Protein AF-A0A8J1Z2P7-F1 (afdb_monomer_lite)

Radius of gyration: 28.4 Å; chains: 1; bounding box: 72×76×60 Å

Foldseek 3Di:
DDWDWAPDDQFKIKTKDADPPDPDDDDPQADQPWKWKWKPDPVDTDIDTCVVCVVQ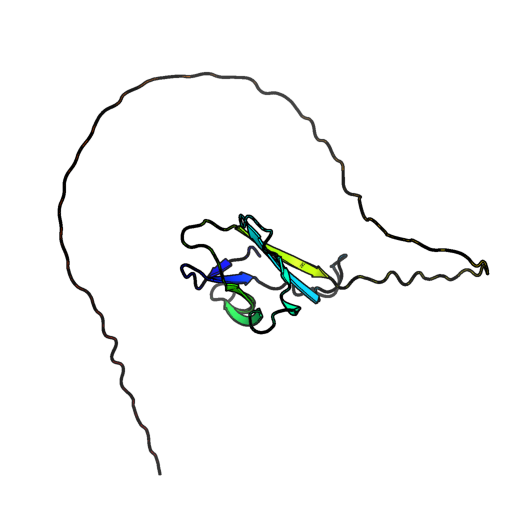WDWDFDQDPVVRDTGIMIMGMDGGHHGPDDIDMDMDTDHDPPPCPPPPPDDDDDDDDDDDPPDPPDDDDDDDDDDDDDDDDDDDDDDDDDDDDDDDDDDDDDDDDDDDDDDDDDDD

Secondary structure (DSSP, 8-state):
---EEES--SS-EEEEE------TT--TT--EEEEEEEEET-SS-EEEEGGG-TTTEEEEEEEETTTTEEEEEEEEEE--PPTT---EEEEEEEEPP--------S------------------------------------------------------------------

Sequence (172 aa):
GRPAVTNVTPTSCNVQWTPILEDRESSMFGKVVDYIVRAEPQVDKFEENCRLLPERFAMRSLWNGKTQRCEPVCDFRIDNLLPGMPYRFTVIPRHKELVATGAAGGGGAGPANENSLLVLSHLKGAAGDLDAGSSQQQSQQQSSVAKGAAVARRAFGGVKEAVFGNVGGTES

Structure (mmCIF, N/CA/C/O backbone):
data_AF-A0A8J1Z2P7-F1
#
_entry.id   AF-A0A8J1Z2P7-F1
#
loop_
_atom_site.group_PDB
_atom_site.id
_atom_site.type_symbol
_atom_site.label_atom_id
_atom_site.label_alt_id
_atom_site.label_comp_id
_atom_site.label_asym_id
_atom_site.label_entity_id
_atom_site.label_seq_id
_atom_site.pdbx_PDB_ins_code
_atom_site.Cartn_x
_atom_site.Cartn_y
_atom_site.Cartn_z
_atom_site.occupancy
_atom_site.B_iso_or_equiv
_atom_site.auth_seq_id
_atom_site.auth_comp_id
_atom_site.auth_asym_id
_atom_site.auth_atom_id
_atom_site.pdbx_PDB_model_num
ATOM 1 N N . GLY A 1 1 ? 7.633 3.394 -4.354 1.00 68.94 1 GLY A N 1
ATOM 2 C CA . GLY A 1 1 ? 7.107 4.687 -3.862 1.00 68.94 1 GLY A CA 1
ATOM 3 C C . GLY A 1 1 ? 6.765 4.576 -2.388 1.00 68.94 1 GLY A C 1
ATOM 4 O O . GLY A 1 1 ? 6.711 3.459 -1.888 1.00 68.94 1 GLY A O 1
ATOM 5 N N . ARG A 1 2 ? 6.555 5.696 -1.683 1.00 88.69 2 ARG A N 1
ATOM 6 C CA . ARG A 1 2 ? 5.990 5.643 -0.321 1.00 88.69 2 ARG A CA 1
ATOM 7 C C . ARG A 1 2 ? 4.529 5.171 -0.404 1.00 88.69 2 ARG A C 1
ATOM 9 O O . ARG A 1 2 ? 3.850 5.606 -1.335 1.00 88.69 2 ARG A O 1
ATOM 16 N N . PRO A 1 3 ? 4.058 4.307 0.510 1.00 95.69 3 PRO A N 1
ATOM 17 C CA . PRO A 1 3 ? 2.657 3.915 0.533 1.00 95.69 3 PRO A CA 1
ATOM 18 C C . PRO A 1 3 ? 1.771 5.130 0.832 1.00 95.69 3 PRO A C 1
ATOM 20 O O . PRO A 1 3 ? 2.142 6.005 1.618 1.00 95.69 3 PRO A O 1
ATOM 23 N N . ALA A 1 4 ? 0.610 5.179 0.194 1.00 96.25 4 ALA A N 1
ATOM 24 C CA . ALA A 1 4 ? -0.440 6.155 0.435 1.00 96.25 4 ALA A CA 1
ATOM 25 C C . ALA A 1 4 ? -1.590 5.487 1.193 1.00 96.25 4 ALA A C 1
ATOM 27 O O . ALA A 1 4 ? -1.883 4.316 0.970 1.00 96.25 4 ALA A O 1
ATOM 28 N N . VAL A 1 5 ? -2.250 6.231 2.077 1.00 97.00 5 VAL A N 1
ATOM 29 C CA . VAL A 1 5 ? -3.422 5.746 2.815 1.00 97.00 5 VAL A CA 1
ATOM 30 C C . VAL A 1 5 ? -4.664 6.424 2.252 1.00 97.00 5 VAL A C 1
ATOM 32 O O . VAL A 1 5 ? -4.696 7.644 2.102 1.00 97.00 5 VAL A O 1
ATOM 35 N N . THR A 1 6 ? -5.678 5.631 1.924 1.00 96.81 6 THR A N 1
ATOM 36 C CA . THR A 1 6 ? -6.942 6.072 1.320 1.00 96.81 6 THR A CA 1
ATOM 37 C C . THR A 1 6 ? -8.128 5.400 2.016 1.00 96.81 6 THR A C 1
ATOM 39 O O . THR A 1 6 ? -7.933 4.529 2.865 1.00 96.81 6 THR A O 1
ATOM 42 N N . ASN A 1 7 ? -9.359 5.819 1.691 1.00 96.00 7 ASN A N 1
ATOM 43 C CA . ASN A 1 7 ? -10.607 5.230 2.206 1.00 96.00 7 ASN A CA 1
ATOM 44 C C . ASN A 1 7 ? -10.613 5.030 3.734 1.00 96.00 7 ASN A C 1
ATOM 46 O O . ASN A 1 7 ? -10.981 3.972 4.238 1.00 96.00 7 ASN A O 1
ATOM 50 N N . VAL A 1 8 ? -10.154 6.044 4.473 1.00 96.94 8 VAL A N 1
ATOM 51 C CA . VAL A 1 8 ? -10.011 5.966 5.930 1.00 96.94 8 VAL A CA 1
ATOM 52 C C . VAL A 1 8 ? -11.381 6.009 6.597 1.00 96.94 8 VAL A C 1
ATOM 54 O O . VAL A 1 8 ? -12.160 6.940 6.401 1.00 96.94 8 VAL A O 1
ATOM 57 N N . THR A 1 9 ? -11.641 5.013 7.431 1.00 97.25 9 THR A N 1
ATOM 58 C CA . THR A 1 9 ? -12.787 4.930 8.340 1.00 97.25 9 THR A CA 1
ATOM 59 C C . THR A 1 9 ? -12.271 4.795 9.779 1.00 97.25 9 THR A C 1
ATOM 61 O O . THR A 1 9 ? -11.070 4.599 9.975 1.00 97.25 9 THR A O 1
ATOM 64 N N . PRO A 1 10 ? -13.135 4.860 10.810 1.00 95.38 10 PRO A N 1
ATOM 65 C CA . PRO A 1 10 ? -12.688 4.687 12.192 1.00 95.38 10 PRO A CA 1
ATOM 66 C C . PRO A 1 10 ? -11.991 3.348 12.477 1.00 95.38 10 PRO A C 1
ATOM 68 O O . PRO A 1 10 ? -11.196 3.284 13.406 1.00 95.38 10 PRO A O 1
ATOM 71 N N . THR A 1 11 ? -12.283 2.294 11.708 1.00 95.25 11 THR A N 1
ATOM 72 C CA . THR A 1 11 ? -11.807 0.925 11.980 1.00 95.25 11 THR A CA 1
ATOM 73 C C . THR A 1 11 ? -11.122 0.246 10.796 1.00 95.25 11 THR A C 1
ATOM 75 O O . THR A 1 11 ? -10.720 -0.910 10.902 1.00 95.25 11 THR A O 1
ATOM 78 N N . SER A 1 12 ? -10.981 0.925 9.660 1.00 96.00 12 SER A N 1
ATOM 79 C CA . SER A 1 12 ? -10.343 0.358 8.469 1.00 96.00 12 SER A CA 1
ATOM 80 C C . SER A 1 12 ? -9.763 1.437 7.562 1.00 96.00 12 SER A C 1
ATOM 82 O O . SER A 1 12 ? -10.190 2.594 7.606 1.00 96.00 12 SER A O 1
ATOM 84 N N . CYS A 1 13 ? -8.802 1.059 6.726 1.00 97.06 13 CYS A N 1
ATOM 85 C CA . CYS A 1 13 ? -8.263 1.910 5.670 1.00 97.06 13 CYS A CA 1
ATOM 86 C C . CYS A 1 13 ? -7.693 1.077 4.519 1.00 97.06 13 CYS A C 1
ATOM 88 O O . CYS A 1 13 ? -7.412 -0.111 4.674 1.00 97.06 13 CYS A O 1
ATOM 90 N N . ASN A 1 14 ? -7.425 1.733 3.394 1.00 97.50 14 ASN A N 1
ATOM 91 C CA . ASN A 1 14 ? -6.732 1.144 2.256 1.00 97.50 14 ASN A CA 1
ATOM 92 C C . ASN A 1 14 ? -5.297 1.669 2.173 1.00 97.50 14 ASN A C 1
ATOM 94 O O . ASN A 1 14 ? -5.079 2.882 2.137 1.00 97.50 14 ASN A O 1
ATOM 98 N N . VAL A 1 15 ? -4.324 0.766 2.094 1.00 97.50 15 VAL A N 1
ATOM 99 C CA . VAL A 1 15 ? -2.918 1.087 1.835 1.00 97.50 15 VAL A CA 1
ATOM 100 C C . VAL A 1 15 ? -2.635 0.841 0.361 1.00 97.50 15 VAL A C 1
ATOM 102 O O . VAL A 1 15 ? -2.766 -0.279 -0.122 1.00 97.50 15 VAL A O 1
ATOM 105 N N . GLN A 1 16 ? -2.228 1.888 -0.350 1.00 97.62 16 GLN A N 1
ATOM 106 C CA . GLN A 1 16 ? -1.937 1.851 -1.778 1.00 97.62 16 GLN A CA 1
ATOM 107 C C . GLN A 1 16 ? -0.455 2.087 -2.052 1.00 97.62 16 GLN A C 1
ATOM 109 O O . GLN A 1 16 ? 0.170 2.961 -1.451 1.00 97.62 16 GLN A O 1
ATOM 114 N N . TRP A 1 17 ? 0.128 1.336 -2.983 1.00 96.94 17 TRP A N 1
ATOM 115 C CA . TRP A 1 17 ? 1.516 1.525 -3.404 1.00 96.94 17 TRP A CA 1
ATOM 116 C C . TRP A 1 17 ? 1.722 1.149 -4.868 1.00 96.94 17 TRP A C 1
ATOM 118 O O . TRP A 1 17 ? 1.019 0.315 -5.429 1.00 96.94 17 TRP A O 1
ATOM 128 N N . THR A 1 18 ? 2.725 1.751 -5.499 1.00 95.56 18 THR A N 1
ATOM 129 C CA . THR A 1 18 ? 3.182 1.312 -6.821 1.00 95.56 18 THR A CA 1
ATOM 130 C C . THR A 1 18 ? 3.957 0.000 -6.662 1.00 95.56 18 THR A C 1
ATOM 132 O O . THR A 1 18 ? 4.917 -0.017 -5.879 1.00 95.56 18 THR A O 1
ATOM 135 N N . PRO A 1 19 ? 3.585 -1.081 -7.372 1.00 94.75 19 PRO A N 1
ATOM 136 C CA . PRO A 1 19 ? 4.333 -2.324 -7.333 1.00 94.75 19 PRO A CA 1
ATOM 137 C C . PRO A 1 19 ? 5.736 -2.125 -7.897 1.00 94.75 19 PRO A C 1
ATOM 139 O O . PRO A 1 19 ? 5.982 -1.283 -8.762 1.00 94.75 19 PRO A O 1
ATOM 142 N N . ILE A 1 20 ? 6.656 -2.948 -7.409 1.00 91.25 20 ILE A N 1
ATOM 143 C CA . ILE A 1 20 ? 8.002 -3.049 -7.961 1.00 91.25 20 ILE A CA 1
ATOM 144 C C . ILE A 1 20 ? 7.892 -3.977 -9.167 1.00 91.25 20 ILE A C 1
ATOM 146 O O . ILE A 1 20 ? 7.925 -5.199 -9.035 1.00 91.25 20 ILE A O 1
ATOM 150 N N . LEU A 1 21 ? 7.684 -3.379 -10.335 1.00 86.62 21 LEU A N 1
ATOM 151 C CA . LEU A 1 21 ? 7.806 -4.072 -11.605 1.00 86.62 21 LEU A CA 1
ATOM 152 C C . LEU A 1 21 ? 9.295 -4.106 -11.933 1.00 86.62 21 LEU A C 1
ATOM 154 O O . LEU A 1 21 ? 9.887 -3.066 -12.202 1.00 86.62 21 LEU A O 1
ATOM 158 N N . GLU A 1 22 ? 9.931 -5.263 -11.806 1.00 78.25 22 GLU A N 1
ATOM 159 C CA . GLU A 1 22 ? 11.339 -5.380 -12.172 1.00 78.25 22 GLU A CA 1
ATOM 160 C C . GLU A 1 22 ? 11.523 -5.112 -13.666 1.00 78.25 22 GLU A C 1
ATOM 162 O O . GLU A 1 22 ? 11.004 -5.855 -14.503 1.00 78.25 22 GLU A O 1
ATOM 167 N N . ASP A 1 23 ? 12.321 -4.099 -14.001 1.00 62.53 23 ASP A N 1
ATOM 168 C CA . ASP A 1 23 ? 12.910 -3.989 -15.330 1.00 62.53 23 ASP A CA 1
ATOM 169 C C . ASP A 1 23 ? 14.052 -5.004 -15.425 1.00 62.53 23 ASP A C 1
ATOM 171 O O . ASP A 1 23 ? 15.143 -4.798 -14.899 1.00 62.53 23 ASP A O 1
ATOM 175 N N . ARG A 1 24 ? 13.694 -6.145 -16.021 1.00 53.31 24 ARG A N 1
ATOM 176 C CA . ARG A 1 24 ? 14.433 -7.276 -16.615 1.00 53.31 24 ARG A CA 1
ATOM 177 C C . ARG A 1 24 ? 15.897 -7.620 -16.266 1.00 53.31 24 ARG A C 1
ATOM 179 O O . ARG A 1 24 ? 16.241 -8.760 -16.547 1.00 53.31 24 ARG A O 1
ATOM 186 N N . GLU A 1 25 ? 16.747 -6.783 -15.673 1.00 55.53 25 GLU A N 1
ATOM 187 C CA . GLU A 1 25 ? 18.188 -7.093 -15.538 1.00 55.53 25 GLU A CA 1
ATOM 188 C C . GLU A 1 25 ? 18.882 -6.655 -14.230 1.00 55.53 25 GLU A C 1
ATOM 190 O O . GLU A 1 25 ? 19.997 -7.105 -13.983 1.00 55.53 25 GLU A O 1
ATOM 195 N N . SER A 1 26 ? 18.274 -5.846 -13.347 1.00 53.28 26 SER A N 1
ATOM 196 C CA . SER A 1 26 ? 19.052 -5.167 -12.279 1.00 53.28 26 SER A CA 1
ATOM 197 C C . SER A 1 26 ? 18.650 -5.447 -10.819 1.00 53.28 26 SER A C 1
ATOM 199 O O . SER A 1 26 ? 19.074 -4.722 -9.915 1.00 53.28 26 SER A O 1
ATOM 201 N N . SER A 1 27 ? 17.851 -6.477 -10.537 1.00 62.84 27 SER A N 1
ATOM 202 C CA . SER A 1 27 ? 17.468 -6.820 -9.158 1.00 62.84 27 SER A CA 1
ATOM 203 C C . SER A 1 27 ? 18.320 -7.974 -8.629 1.00 62.84 27 SER A C 1
ATOM 205 O O . SER A 1 27 ? 18.059 -9.134 -8.939 1.00 62.84 27 SER A O 1
ATOM 207 N N . MET A 1 28 ? 19.309 -7.674 -7.773 1.00 70.62 28 MET A N 1
ATOM 208 C CA . MET A 1 28 ? 20.027 -8.705 -6.996 1.00 70.62 28 MET A CA 1
ATOM 209 C C . MET A 1 28 ? 19.083 -9.554 -6.128 1.00 70.62 28 MET A C 1
ATOM 211 O O . MET A 1 28 ? 19.456 -10.632 -5.675 1.00 70.62 28 MET A O 1
ATOM 215 N N . PHE A 1 29 ? 17.870 -9.062 -5.874 1.00 71.06 29 PHE A N 1
ATOM 216 C CA . PHE A 1 29 ? 16.920 -9.665 -4.952 1.00 71.06 29 PHE A CA 1
ATOM 217 C C . PHE A 1 29 ? 15.948 -10.635 -5.639 1.00 71.06 29 PHE A C 1
ATOM 219 O O . PHE A 1 29 ? 15.244 -11.352 -4.940 1.00 71.06 29 PHE A O 1
ATOM 226 N N . GLY A 1 30 ? 15.938 -10.721 -6.978 1.00 80.56 30 GLY A N 1
ATOM 227 C CA . GLY A 1 30 ? 15.049 -11.602 -7.745 1.00 80.56 30 GLY A CA 1
ATOM 228 C C . GLY A 1 30 ? 13.575 -11.176 -7.714 1.00 80.56 30 GLY A C 1
ATOM 229 O O . GLY A 1 30 ? 13.186 -10.288 -6.965 1.00 80.56 30 GLY A O 1
ATOM 230 N N . LYS A 1 31 ? 12.721 -11.838 -8.505 1.00 86.56 31 LYS A N 1
ATOM 231 C CA . LYS A 1 31 ? 11.321 -11.426 -8.712 1.00 86.56 31 LYS A CA 1
ATOM 232 C C . LYS A 1 31 ? 10.526 -11.272 -7.416 1.00 86.56 31 LYS A C 1
ATOM 234 O O . LYS A 1 31 ? 10.424 -12.220 -6.634 1.00 86.56 31 LYS A O 1
ATOM 239 N N . VAL A 1 32 ? 9.874 -10.117 -7.250 1.00 90.31 32 VAL A N 1
ATOM 240 C CA . VAL A 1 32 ? 8.863 -9.910 -6.203 1.00 90.31 32 VAL A CA 1
ATOM 241 C C . VAL A 1 32 ? 7.677 -10.837 -6.463 1.00 90.31 32 VAL A C 1
ATOM 243 O O . VAL A 1 32 ? 7.045 -10.790 -7.520 1.00 90.31 32 VAL A O 1
ATOM 246 N N . VAL A 1 33 ? 7.396 -11.710 -5.501 1.00 91.94 33 VAL A N 1
ATOM 247 C CA . VAL A 1 33 ? 6.309 -12.696 -5.561 1.00 91.94 33 VAL A CA 1
ATOM 248 C C . VAL A 1 33 ? 5.125 -12.324 -4.682 1.00 91.94 33 VAL A C 1
ATOM 250 O O . VAL A 1 33 ? 4.055 -12.898 -4.867 1.00 91.94 33 VAL A O 1
ATOM 253 N N . ASP A 1 34 ? 5.323 -11.426 -3.715 1.00 94.06 34 ASP A N 1
ATOM 254 C CA . ASP A 1 34 ? 4.335 -11.098 -2.691 1.00 94.06 34 ASP A CA 1
ATOM 255 C C . ASP A 1 34 ? 4.719 -9.812 -1.925 1.00 94.06 34 ASP A C 1
ATOM 257 O O . ASP A 1 34 ? 5.818 -9.277 -2.100 1.00 94.06 34 ASP A O 1
ATOM 261 N N . TYR A 1 35 ? 3.826 -9.323 -1.065 1.00 95.31 35 TYR A N 1
ATOM 262 C CA . TYR A 1 35 ? 4.030 -8.172 -0.191 1.00 95.31 35 TYR A CA 1
ATOM 263 C C . TYR A 1 35 ? 3.538 -8.466 1.229 1.00 95.31 35 TYR A C 1
ATOM 265 O O . TYR A 1 35 ? 2.500 -9.094 1.438 1.00 95.31 35 TYR A O 1
ATOM 273 N N . ILE A 1 36 ? 4.273 -7.956 2.213 1.00 95.50 36 ILE A N 1
ATOM 274 C CA . ILE A 1 36 ? 3.861 -7.935 3.615 1.00 95.50 36 ILE A CA 1
ATOM 275 C C . ILE A 1 36 ? 3.500 -6.502 3.990 1.00 95.50 36 ILE A C 1
ATOM 277 O O . ILE A 1 36 ? 4.298 -5.587 3.769 1.00 95.50 36 ILE A O 1
ATOM 281 N N . VAL A 1 37 ? 2.322 -6.309 4.577 1.00 95.06 37 VAL A N 1
ATOM 282 C CA . VAL A 1 37 ? 1.871 -5.010 5.082 1.00 95.06 37 VAL A CA 1
ATOM 283 C C . VAL A 1 37 ? 1.909 -5.029 6.605 1.00 95.06 37 VAL A C 1
ATOM 285 O O . VAL A 1 37 ? 1.364 -5.928 7.242 1.00 95.06 37 VAL A O 1
ATOM 288 N N . ARG A 1 38 ? 2.573 -4.030 7.189 1.00 94.06 38 ARG A N 1
ATOM 289 C CA . ARG A 1 38 ? 2.685 -3.840 8.639 1.00 94.06 38 ARG A CA 1
ATOM 290 C C . ARG A 1 38 ? 1.997 -2.562 9.084 1.00 94.06 38 ARG A C 1
ATOM 292 O O . ARG A 1 38 ? 2.153 -1.539 8.414 1.00 94.06 38 ARG A O 1
ATOM 299 N N . ALA A 1 39 ? 1.315 -2.611 10.227 1.00 93.12 39 ALA A N 1
ATOM 300 C CA . ALA A 1 39 ? 0.686 -1.454 10.866 1.00 93.12 39 ALA A CA 1
ATOM 301 C C . ALA A 1 39 ? 1.123 -1.326 12.339 1.00 93.12 39 ALA A C 1
ATOM 303 O O . ALA A 1 39 ? 0.745 -2.121 13.194 1.00 93.12 39 ALA A O 1
ATOM 304 N N . GLU A 1 40 ? 1.907 -0.297 12.652 1.00 90.44 40 GLU A N 1
ATOM 305 C CA . GLU A 1 40 ? 2.320 0.064 14.021 1.00 90.44 40 GLU A CA 1
ATOM 306 C C . GLU A 1 40 ? 1.452 1.238 14.506 1.00 90.44 40 GLU A C 1
ATOM 308 O O . GLU A 1 40 ? 1.080 2.047 13.662 1.00 90.44 40 GLU A O 1
ATOM 313 N N . PRO A 1 41 ? 1.107 1.404 15.798 1.00 77.56 41 PRO A N 1
ATOM 314 C CA . PRO A 1 41 ? 1.723 0.819 16.982 1.00 77.56 41 PRO A CA 1
ATOM 315 C C . PRO A 1 41 ? 0.902 -0.325 17.587 1.00 77.56 41 PRO A C 1
ATOM 317 O O . PRO A 1 41 ? 0.823 -0.384 18.811 1.00 77.56 41 PRO A O 1
ATOM 320 N N . GLN A 1 42 ? 0.231 -1.180 16.795 1.00 65.50 42 GLN A N 1
ATOM 321 C CA . GLN A 1 42 ? -0.552 -2.264 17.404 1.00 65.50 42 GLN A CA 1
ATOM 322 C C . GLN A 1 42 ? 0.303 -2.992 18.457 1.00 65.50 42 GLN A C 1
ATOM 324 O O . GLN A 1 42 ? 1.458 -3.339 18.205 1.00 65.50 42 GLN A O 1
ATOM 329 N N . VAL A 1 43 ? -0.259 -3.103 19.668 1.00 56.66 43 VAL A N 1
ATOM 330 C CA . VAL A 1 43 ? 0.392 -3.704 20.845 1.00 56.66 43 VAL A CA 1
ATOM 331 C C . VAL A 1 43 ? 0.887 -5.114 20.502 1.00 56.66 43 VAL A C 1
ATOM 333 O O . VAL A 1 43 ? 1.955 -5.520 20.954 1.00 56.66 43 VAL A O 1
ATOM 336 N N . ASP A 1 44 ? 0.169 -5.774 19.592 1.00 64.19 44 ASP A N 1
ATOM 337 C CA . ASP A 1 44 ? 0.595 -6.954 18.857 1.00 64.19 44 ASP A CA 1
ATOM 338 C C . ASP A 1 44 ? 1.005 -6.561 17.434 1.00 64.19 44 ASP A C 1
ATOM 340 O O . ASP A 1 44 ? 0.301 -5.818 16.756 1.00 64.19 44 ASP A O 1
ATOM 344 N N . LYS A 1 45 ? 2.155 -7.045 16.957 1.00 65.88 45 LYS A N 1
ATOM 345 C CA . LYS A 1 45 ? 2.652 -6.731 15.609 1.00 65.88 45 LYS A CA 1
ATOM 346 C C . LYS A 1 45 ? 1.618 -7.142 14.553 1.00 65.88 45 LYS A C 1
ATOM 348 O O . LYS A 1 45 ? 1.505 -8.323 14.236 1.00 65.88 45 LYS A O 1
ATOM 353 N N . PHE A 1 46 ? 0.907 -6.172 13.979 1.00 79.00 46 PHE A N 1
ATOM 354 C CA . PHE A 1 46 ? 0.059 -6.401 12.813 1.00 79.00 46 PHE A CA 1
ATOM 355 C C . PHE A 1 46 ? 0.952 -6.615 11.595 1.00 79.00 46 PHE A C 1
ATOM 357 O O . PHE A 1 46 ? 1.581 -5.670 11.109 1.00 79.00 46 PHE A O 1
ATOM 364 N N . GLU A 1 47 ? 1.036 -7.855 11.128 1.00 90.00 47 GLU A N 1
ATOM 365 C CA . GLU A 1 47 ? 1.792 -8.245 9.944 1.00 90.00 47 GLU A CA 1
ATOM 366 C C . GLU A 1 47 ? 0.935 -9.188 9.101 1.00 90.00 47 GLU A C 1
ATOM 368 O O . GLU A 1 47 ? 0.739 -10.347 9.462 1.00 90.00 47 GLU A O 1
ATOM 373 N N . GLU A 1 48 ? 0.417 -8.687 7.981 1.00 91.12 48 GLU A N 1
ATOM 374 C CA . GLU A 1 48 ? -0.416 -9.472 7.072 1.00 91.12 48 GLU A CA 1
ATOM 375 C C . GLU A 1 48 ? 0.307 -9.723 5.747 1.00 91.12 48 GLU A C 1
ATOM 377 O O . GLU A 1 48 ? 0.954 -8.844 5.167 1.00 91.12 48 GLU A O 1
ATOM 382 N N . ASN A 1 49 ? 0.190 -10.959 5.268 1.00 92.69 49 ASN A N 1
ATOM 383 C CA . ASN A 1 49 ? 0.703 -11.394 3.980 1.00 92.69 49 ASN A CA 1
ATOM 384 C C . ASN A 1 49 ? -0.397 -11.228 2.916 1.00 92.69 49 ASN A C 1
ATOM 386 O O . ASN A 1 49 ? -1.469 -11.824 3.038 1.00 92.69 49 ASN A O 1
ATOM 390 N N . CYS A 1 50 ? -0.128 -10.444 1.868 1.00 93.19 50 CYS A N 1
ATOM 391 C CA . CYS A 1 50 ? -1.130 -10.109 0.851 1.00 93.19 50 CYS A CA 1
ATOM 392 C C . CYS A 1 50 ? -1.628 -11.341 0.086 1.00 93.19 50 CYS A C 1
ATOM 394 O O . CYS A 1 50 ? -2.802 -11.418 -0.270 1.00 93.19 50 CYS A O 1
ATOM 396 N N . ARG A 1 51 ? -0.755 -12.324 -0.155 1.00 92.44 51 ARG A N 1
ATOM 397 C CA . ARG A 1 51 ? -1.106 -13.558 -0.863 1.00 92.44 51 ARG A CA 1
ATOM 398 C C . ARG A 1 51 ? -2.055 -14.460 -0.075 1.00 92.44 51 ARG A C 1
ATOM 400 O O . ARG A 1 51 ? -2.784 -15.233 -0.694 1.00 92.44 51 ARG A O 1
ATOM 407 N N . LEU A 1 52 ? -2.049 -14.383 1.256 1.00 93.75 52 LEU A N 1
ATOM 408 C CA . LEU A 1 52 ? -2.950 -15.169 2.105 1.00 93.75 52 LEU A CA 1
ATOM 409 C C . LEU A 1 52 ? -4.360 -14.569 2.208 1.00 93.75 52 LEU A C 1
ATOM 411 O O . LEU A 1 52 ? -5.271 -15.276 2.627 1.00 93.75 52 LEU A O 1
ATOM 415 N N . LEU A 1 53 ? -4.538 -13.302 1.816 1.00 94.38 53 LEU A N 1
ATOM 416 C CA . LEU A 1 53 ? -5.793 -12.547 1.930 1.00 94.38 53 LEU A CA 1
ATOM 417 C C . LEU A 1 53 ? -6.181 -11.916 0.576 1.00 94.38 53 LEU A C 1
ATOM 419 O O . LEU A 1 53 ? -6.201 -10.685 0.437 1.00 94.38 53 LEU A O 1
ATOM 423 N N . PRO A 1 54 ? -6.454 -12.733 -0.460 1.00 94.56 54 PRO A N 1
ATOM 424 C CA . PRO A 1 54 ? -6.735 -12.248 -1.813 1.00 94.56 54 PRO A CA 1
ATOM 425 C C . PRO A 1 54 ? -8.000 -11.383 -1.906 1.00 94.56 54 PRO A C 1
ATOM 427 O O . PRO A 1 54 ? -8.128 -10.584 -2.825 1.00 94.56 54 PRO A O 1
ATOM 430 N N . GLU A 1 55 ? -8.933 -11.505 -0.965 1.00 96.00 55 GLU A N 1
ATOM 431 C CA . GLU A 1 55 ? -10.131 -10.668 -0.882 1.00 96.00 55 GLU A CA 1
ATOM 432 C C . GLU A 1 55 ? -9.833 -9.231 -0.430 1.00 96.00 55 GLU A C 1
ATOM 434 O O . GLU A 1 55 ? -10.608 -8.317 -0.720 1.00 96.00 55 GLU A O 1
ATOM 439 N N . ARG A 1 56 ? -8.704 -9.018 0.260 1.00 95.88 56 ARG A N 1
ATOM 440 C CA . ARG A 1 56 ? -8.256 -7.699 0.733 1.00 95.88 56 ARG A CA 1
ATOM 441 C C . ARG A 1 56 ? -7.218 -7.064 -0.176 1.00 95.88 56 ARG A C 1
ATOM 443 O O . ARG A 1 56 ? -7.029 -5.850 -0.112 1.00 95.88 56 ARG A O 1
ATOM 450 N N . PHE A 1 57 ? -6.552 -7.866 -1.001 1.00 97.00 57 PHE A N 1
ATOM 451 C CA . PHE A 1 57 ? -5.514 -7.428 -1.920 1.00 97.00 57 PHE A CA 1
ATOM 452 C C . PHE A 1 57 ? -6.040 -7.307 -3.352 1.00 97.00 57 PHE A C 1
ATOM 454 O O . PHE A 1 57 ? -6.554 -8.261 -3.928 1.00 97.00 57 PHE A O 1
ATOM 461 N N . ALA A 1 58 ? -5.833 -6.151 -3.978 1.00 96.56 58 ALA A N 1
ATOM 462 C CA . ALA A 1 58 ? -6.129 -5.950 -5.388 1.00 96.56 58 ALA A CA 1
ATOM 463 C C . ALA A 1 58 ? -4.967 -5.255 -6.097 1.00 96.56 58 ALA A C 1
ATOM 465 O O . ALA A 1 58 ? -4.447 -4.242 -5.635 1.00 96.56 58 ALA A O 1
ATOM 466 N 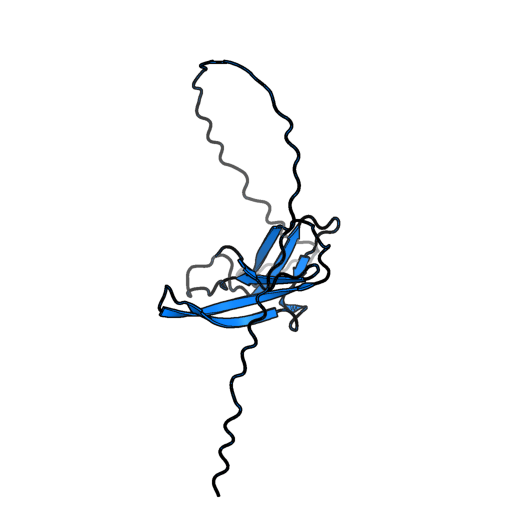N . MET A 1 59 ? -4.606 -5.753 -7.278 1.00 95.94 59 MET A N 1
ATOM 467 C CA . MET A 1 59 ? -3.756 -5.023 -8.214 1.00 95.94 59 MET A CA 1
ATOM 468 C C . MET A 1 59 ? -4.645 -4.381 -9.276 1.00 95.94 59 MET A C 1
ATOM 470 O O . MET A 1 59 ? -5.440 -5.060 -9.924 1.00 95.94 59 MET A O 1
ATOM 474 N N . ARG A 1 60 ? -4.535 -3.065 -9.435 1.00 95.25 60 ARG A N 1
ATOM 475 C CA . ARG A 1 60 ? -5.346 -2.265 -10.358 1.00 95.25 60 ARG A CA 1
ATOM 476 C C . ARG A 1 60 ? -4.443 -1.434 -11.256 1.00 95.25 60 ARG A C 1
ATOM 478 O O . ARG A 1 60 ? -3.285 -1.196 -10.931 1.00 95.25 60 ARG A O 1
ATOM 485 N N . SER A 1 61 ? -4.986 -0.949 -12.362 1.00 96.31 61 SER A N 1
ATOM 486 C CA . SER A 1 61 ? -4.351 0.090 -13.172 1.00 96.31 61 SER A CA 1
ATOM 487 C C . SER A 1 61 ? -5.141 1.377 -12.998 1.00 96.31 61 SER A C 1
ATOM 489 O O . SER A 1 61 ? -6.336 1.407 -13.286 1.00 96.31 61 SER A O 1
ATOM 491 N N . LEU A 1 62 ? -4.490 2.422 -12.493 1.00 94.25 62 LEU A N 1
ATOM 492 C CA . LEU A 1 62 ? -5.106 3.727 -12.266 1.00 94.25 62 LEU A CA 1
ATOM 493 C C . LEU A 1 62 ? -4.480 4.759 -13.202 1.00 94.25 62 LEU A C 1
ATOM 495 O O . LEU A 1 62 ? -3.269 4.759 -13.423 1.00 94.25 62 LEU A O 1
ATOM 499 N N . TRP A 1 63 ? -5.305 5.646 -13.755 1.00 95.88 63 TRP A N 1
ATOM 500 C CA . TRP A 1 63 ? -4.817 6.768 -14.548 1.00 95.88 63 TRP A CA 1
ATOM 501 C C . TRP A 1 63 ? -4.066 7.752 -13.651 1.00 95.88 63 TRP A C 1
ATOM 503 O O . TRP A 1 63 ? -4.641 8.325 -12.723 1.00 95.88 63 TRP A O 1
ATOM 513 N N . ASN A 1 64 ? -2.785 7.974 -13.935 1.00 92.56 64 ASN A N 1
ATOM 514 C CA . ASN A 1 64 ? -2.001 8.991 -13.258 1.00 92.56 64 ASN A CA 1
ATOM 515 C C . ASN A 1 64 ? -2.042 10.289 -14.076 1.00 92.56 64 ASN A C 1
ATOM 517 O O . ASN A 1 64 ? -1.439 10.395 -15.143 1.00 92.56 64 ASN A O 1
ATOM 521 N N . GLY A 1 65 ? -2.729 11.305 -13.547 1.00 93.94 65 GLY A N 1
ATOM 522 C CA . GLY A 1 65 ? -2.878 12.600 -14.217 1.00 93.94 65 GLY A CA 1
ATOM 523 C C . GLY A 1 65 ? -1.566 13.367 -14.428 1.00 93.94 65 GLY A C 1
ATOM 524 O O . GLY A 1 65 ? -1.511 14.220 -15.307 1.00 93.94 65 GLY A O 1
ATOM 525 N N . LYS A 1 66 ? -0.505 13.062 -13.665 1.00 93.19 66 LYS A N 1
ATOM 526 C CA . LYS A 1 66 ? 0.812 13.705 -13.819 1.00 93.19 66 LYS A CA 1
ATOM 527 C C . LYS A 1 66 ? 1.627 13.087 -14.949 1.00 93.19 66 LYS A C 1
ATOM 529 O O . LYS A 1 66 ? 2.259 13.814 -15.702 1.00 93.19 66 LYS A O 1
ATOM 534 N N . THR A 1 67 ? 1.634 11.760 -15.048 1.00 93.69 67 THR A N 1
ATOM 535 C CA . THR A 1 67 ? 2.408 11.031 -16.067 1.00 93.69 67 THR A CA 1
ATOM 536 C C . THR A 1 67 ? 1.601 10.741 -17.331 1.00 93.69 67 THR A C 1
ATOM 538 O O . THR A 1 67 ? 2.160 10.213 -18.286 1.00 93.69 67 THR A O 1
ATOM 541 N N . GLN A 1 68 ? 0.308 11.095 -17.342 1.00 96.88 68 GLN A N 1
ATOM 542 C CA . GLN A 1 68 ? -0.628 10.871 -18.447 1.00 96.88 68 GLN A CA 1
ATOM 543 C C . GLN A 1 68 ? -0.602 9.424 -18.962 1.00 96.88 68 GLN A C 1
ATOM 545 O O . GLN A 1 68 ? -0.627 9.163 -20.163 1.00 96.88 68 GLN A O 1
ATOM 550 N N . ARG A 1 69 ? -0.527 8.466 -18.035 1.00 96.38 69 ARG A N 1
ATOM 551 C CA . ARG A 1 69 ? -0.532 7.033 -18.340 1.00 96.38 69 ARG A CA 1
ATOM 552 C C . ARG A 1 69 ? -1.235 6.246 -17.243 1.00 96.38 69 ARG A C 1
ATOM 554 O O . ARG A 1 69 ? -1.316 6.687 -16.095 1.00 96.38 69 ARG A O 1
ATOM 561 N N . CYS A 1 70 ? -1.717 5.059 -17.596 1.00 95.50 70 CYS A N 1
ATOM 562 C CA . CYS A 1 70 ? -2.178 4.084 -16.616 1.00 95.50 70 CYS A CA 1
ATOM 563 C C . CYS A 1 70 ? -0.968 3.475 -15.906 1.00 95.50 70 CYS A C 1
ATOM 565 O O . CYS A 1 70 ? -0.106 2.877 -16.547 1.00 95.50 70 CYS A O 1
ATOM 567 N N . GLU A 1 71 ? -0.912 3.617 -14.587 1.00 95.25 71 GLU A N 1
ATOM 568 C CA . GLU A 1 71 ? 0.129 3.025 -13.755 1.00 95.25 71 GLU A CA 1
ATOM 569 C C . GLU A 1 71 ? -0.470 1.904 -12.903 1.00 95.25 71 GLU A C 1
ATOM 571 O O . GLU A 1 71 ? -1.606 2.021 -12.429 1.00 95.25 71 GLU A O 1
ATOM 576 N N . PRO A 1 72 ? 0.253 0.791 -12.715 1.00 95.81 72 PRO A N 1
ATOM 577 C CA . PRO A 1 72 ? -0.196 -0.254 -11.820 1.00 95.81 72 PRO A CA 1
ATOM 578 C C . PRO A 1 72 ? -0.099 0.233 -10.375 1.00 95.81 72 PRO A C 1
ATOM 580 O O . PRO A 1 72 ? 0.855 0.906 -9.981 1.00 95.81 72 PRO A O 1
ATOM 583 N N . VAL A 1 73 ? -1.098 -0.125 -9.582 1.00 96.38 73 VAL A N 1
ATOM 584 C CA . VAL A 1 73 ? -1.218 0.215 -8.170 1.00 96.38 73 VAL A CA 1
ATOM 585 C C . VAL A 1 73 ? -1.698 -1.027 -7.435 1.00 96.38 73 VAL A C 1
ATOM 587 O O . VAL A 1 73 ? -2.685 -1.654 -7.817 1.00 96.38 73 VAL A O 1
ATOM 590 N N . CYS A 1 74 ? -0.979 -1.392 -6.386 1.00 97.31 74 CYS A N 1
ATOM 591 C CA . CYS A 1 74 ? -1.433 -2.346 -5.393 1.00 97.31 74 CYS A CA 1
ATOM 592 C C . CYS A 1 74 ? -2.288 -1.615 -4.360 1.00 97.31 74 CYS A C 1
ATOM 594 O O . CYS A 1 74 ? -1.940 -0.511 -3.946 1.00 97.31 74 CYS A O 1
ATOM 596 N N . ASP A 1 75 ? -3.384 -2.240 -3.955 1.00 97.56 75 ASP A N 1
ATOM 597 C CA . ASP A 1 75 ? -4.319 -1.756 -2.949 1.00 97.56 75 ASP A CA 1
ATOM 598 C C . ASP A 1 75 ? -4.581 -2.885 -1.949 1.00 97.56 75 ASP A C 1
ATOM 600 O O . ASP A 1 75 ? -4.906 -4.004 -2.352 1.00 97.56 75 ASP A O 1
ATOM 604 N N . PHE A 1 76 ? -4.406 -2.607 -0.660 1.00 97.75 76 PHE A N 1
ATOM 605 C CA . PHE A 1 76 ? -4.632 -3.568 0.414 1.00 97.75 76 PHE A CA 1
ATOM 606 C C . PHE A 1 76 ? -5.505 -2.967 1.506 1.00 97.75 76 PHE A C 1
ATOM 608 O O . PHE A 1 76 ? -5.167 -1.932 2.089 1.00 97.75 76 PHE A O 1
ATOM 615 N N . ARG A 1 77 ? -6.623 -3.629 1.798 1.00 97.44 77 ARG A N 1
ATOM 616 C CA . ARG A 1 77 ? -7.544 -3.222 2.855 1.00 97.44 77 ARG A CA 1
ATOM 617 C C . ARG A 1 77 ? -7.093 -3.772 4.205 1.00 97.44 77 ARG A C 1
ATOM 619 O O . ARG A 1 77 ? -6.942 -4.976 4.366 1.00 97.44 77 ARG A O 1
ATOM 626 N N . ILE A 1 78 ? -6.942 -2.879 5.176 1.00 95.25 78 ILE A N 1
ATOM 627 C CA . ILE A 1 78 ? -6.687 -3.210 6.577 1.00 95.25 78 ILE A CA 1
ATOM 628 C C . ILE A 1 78 ? -7.962 -2.939 7.363 1.00 95.25 78 ILE A C 1
ATOM 630 O O . ILE A 1 78 ? -8.483 -1.825 7.319 1.00 95.25 78 ILE A O 1
ATOM 634 N N . ASP A 1 79 ? -8.430 -3.937 8.103 1.00 94.12 79 ASP A N 1
ATOM 635 C CA . ASP A 1 79 ? -9.593 -3.846 8.985 1.00 94.12 79 ASP A CA 1
ATOM 636 C C . ASP A 1 79 ? -9.173 -3.949 10.465 1.00 94.12 79 ASP A C 1
ATOM 638 O O . ASP A 1 79 ? -8.011 -4.195 10.786 1.00 94.12 79 ASP A O 1
ATOM 642 N N . ASN A 1 80 ? -10.134 -3.773 11.376 1.00 92.69 80 ASN A N 1
ATOM 643 C CA . ASN A 1 80 ? -9.955 -3.887 12.831 1.00 92.69 80 ASN A CA 1
ATOM 644 C C . ASN A 1 80 ? -8.919 -2.915 13.431 1.00 92.69 80 ASN A C 1
ATOM 646 O O . ASN A 1 80 ? -8.261 -3.221 14.427 1.00 92.69 80 ASN A O 1
ATOM 650 N N . LEU A 1 81 ? -8.784 -1.722 12.850 1.00 92.81 81 LEU A N 1
ATOM 651 C CA . LEU A 1 81 ? -8.028 -0.629 13.457 1.00 92.81 81 LEU A CA 1
ATOM 652 C C . LEU A 1 81 ? -8.783 -0.063 14.666 1.00 92.81 81 LEU A C 1
ATOM 654 O O . LEU A 1 81 ? -10.014 -0.010 14.682 1.00 92.81 81 LEU A O 1
ATOM 658 N N . LEU A 1 82 ? -8.042 0.383 15.679 1.00 92.25 82 LEU A N 1
ATOM 659 C CA . LEU A 1 82 ? -8.613 1.053 16.842 1.00 92.25 82 LEU A CA 1
ATOM 660 C C . LEU A 1 82 ? -8.938 2.513 16.485 1.00 92.25 82 LEU A C 1
ATOM 662 O O . LEU A 1 82 ? -8.042 3.247 16.051 1.00 92.25 82 LEU A O 1
ATOM 666 N N . PRO A 1 83 ? -10.184 2.971 16.696 1.00 93.94 83 PRO A N 1
ATOM 667 C CA . PRO A 1 83 ? -10.566 4.349 16.414 1.00 93.94 83 PRO A CA 1
ATOM 668 C C . PRO A 1 83 ? -9.721 5.372 17.175 1.00 9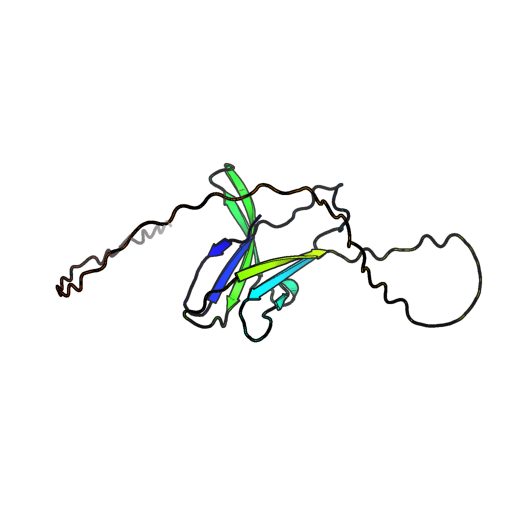3.94 83 PRO A C 1
ATOM 670 O O . PRO A 1 83 ? -9.468 5.227 18.368 1.00 93.94 83 PRO A O 1
ATOM 673 N N . GLY A 1 84 ? -9.315 6.439 16.483 1.00 92.06 84 GLY A N 1
ATOM 674 C CA . GLY A 1 84 ? -8.561 7.549 17.076 1.00 92.06 84 GLY A CA 1
ATOM 675 C C . GLY A 1 84 ? -7.079 7.260 17.341 1.00 92.06 84 GLY A C 1
ATOM 676 O O . GLY A 1 84 ? -6.374 8.155 17.804 1.00 92.06 84 GLY A O 1
ATOM 677 N N . MET A 1 85 ? -6.589 6.058 17.022 1.00 92.69 85 MET A N 1
ATOM 678 C CA . MET A 1 85 ? -5.176 5.715 17.166 1.00 92.69 85 MET A CA 1
ATOM 679 C C . MET A 1 85 ? -4.375 6.112 15.916 1.00 92.69 85 MET A C 1
ATOM 681 O O . MET A 1 85 ? -4.812 5.844 14.794 1.00 92.69 85 MET A O 1
ATOM 685 N N . PRO A 1 86 ? -3.197 6.743 16.070 1.00 93.25 86 PRO A N 1
ATOM 686 C CA . PRO A 1 86 ? -2.314 7.010 14.943 1.00 93.25 86 P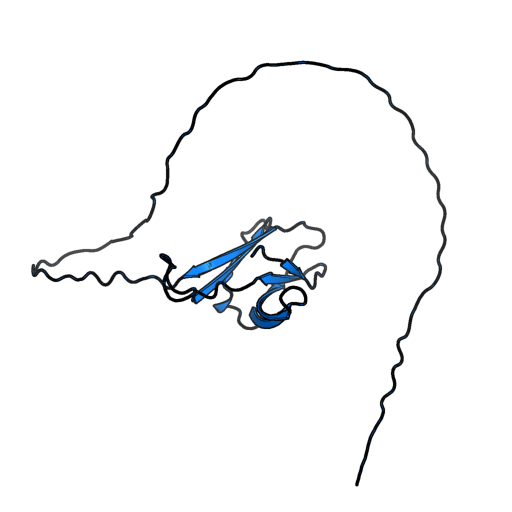RO A CA 1
ATOM 687 C C . PRO A 1 86 ? -1.623 5.717 14.502 1.00 93.25 86 PRO A C 1
ATOM 689 O O . PRO A 1 86 ? -1.144 4.969 15.350 1.00 93.25 86 PRO A O 1
ATOM 692 N N . TYR A 1 87 ? -1.517 5.492 13.188 1.00 93.19 87 TYR A N 1
ATOM 693 C CA . TYR A 1 87 ? -0.846 4.320 12.620 1.00 93.19 87 TYR A CA 1
ATOM 694 C C . TYR A 1 87 ? 0.285 4.692 11.654 1.00 93.19 87 TYR A C 1
ATOM 696 O O . TYR A 1 87 ? 0.205 5.676 10.917 1.00 93.19 87 TYR A O 1
ATOM 704 N N . ARG A 1 88 ? 1.332 3.864 11.629 1.00 93.38 88 ARG A N 1
ATOM 705 C CA . ARG A 1 88 ? 2.415 3.858 10.645 1.00 93.38 88 ARG A CA 1
ATOM 706 C C . ARG A 1 88 ? 2.318 2.582 9.817 1.00 93.38 88 ARG A C 1
ATOM 708 O O . ARG A 1 88 ? 2.417 1.483 10.357 1.00 93.38 88 ARG A O 1
ATOM 715 N N . PHE A 1 89 ? 2.198 2.749 8.503 1.00 94.69 89 PHE A N 1
ATOM 716 C CA . PHE A 1 89 ? 2.112 1.639 7.559 1.00 94.69 89 PHE A CA 1
ATOM 717 C C . PHE A 1 89 ? 3.438 1.423 6.832 1.00 94.69 89 PHE A C 1
ATOM 719 O O . PHE A 1 89 ? 4.032 2.374 6.320 1.00 94.69 89 PHE A O 1
ATOM 726 N N . THR A 1 90 ? 3.880 0.168 6.761 1.00 94.81 90 THR A N 1
ATOM 727 C CA . THR A 1 90 ? 5.077 -0.242 6.013 1.00 94.81 90 THR A CA 1
ATOM 728 C C . THR A 1 90 ? 4.726 -1.382 5.068 1.00 94.81 90 THR A C 1
ATOM 730 O O . THR A 1 90 ? 4.050 -2.324 5.467 1.00 94.81 90 THR A O 1
ATOM 733 N N . VAL A 1 91 ? 5.208 -1.310 3.826 1.00 96.12 91 VAL A N 1
ATOM 734 C CA . VAL A 1 91 ? 5.041 -2.364 2.818 1.00 96.12 91 VAL A CA 1
ATOM 735 C C . VAL A 1 91 ? 6.409 -2.964 2.517 1.00 96.12 91 VAL A C 1
ATOM 737 O O . VAL A 1 91 ? 7.331 -2.240 2.142 1.00 96.12 91 VAL A O 1
ATOM 740 N N . ILE A 1 92 ? 6.542 -4.275 2.691 1.00 94.88 92 ILE A N 1
ATOM 741 C CA . ILE A 1 92 ? 7.796 -5.010 2.526 1.00 94.88 92 ILE A CA 1
ATOM 742 C C . ILE A 1 92 ? 7.635 -5.975 1.345 1.00 94.88 92 ILE A C 1
ATOM 744 O O . ILE A 1 92 ? 6.808 -6.887 1.425 1.00 94.88 92 ILE A O 1
ATOM 748 N N . PRO A 1 93 ? 8.391 -5.808 0.246 1.00 94.38 93 PRO A N 1
ATOM 749 C CA . PRO A 1 93 ? 8.363 -6.760 -0.856 1.00 94.38 93 PRO A CA 1
ATOM 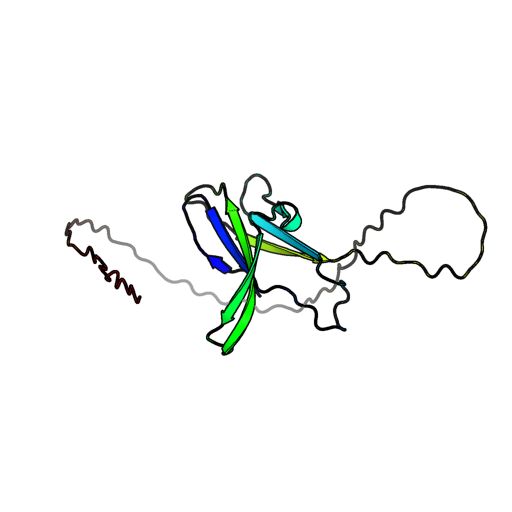750 C C . PRO A 1 93 ? 8.956 -8.104 -0.420 1.00 94.38 93 PRO A C 1
ATOM 752 O O . PRO A 1 93 ? 9.962 -8.168 0.288 1.00 94.38 93 PRO A O 1
ATOM 755 N N . ARG A 1 94 ? 8.335 -9.193 -0.866 1.00 92.88 94 ARG A N 1
ATOM 756 C CA . ARG A 1 94 ? 8.838 -10.556 -0.708 1.00 92.88 94 ARG A CA 1
ATOM 757 C C . ARG A 1 94 ? 9.312 -11.053 -2.054 1.00 92.88 94 ARG A C 1
ATOM 759 O O . ARG A 1 94 ? 8.550 -11.097 -3.018 1.00 92.88 94 ARG A O 1
ATOM 766 N N . HIS A 1 95 ? 10.572 -11.443 -2.102 1.00 90.38 95 HIS A N 1
ATOM 767 C CA . HIS A 1 95 ? 11.196 -11.952 -3.307 1.00 90.38 95 HIS A CA 1
ATOM 768 C C . HIS A 1 95 ? 11.164 -13.477 -3.319 1.00 90.38 95 HIS A C 1
ATOM 770 O O . HIS A 1 95 ? 11.125 -14.114 -2.262 1.00 90.38 95 HIS A O 1
ATOM 776 N N . LYS A 1 96 ? 11.144 -14.074 -4.515 1.00 85.69 96 LYS A N 1
ATOM 777 C CA . LYS A 1 96 ? 11.341 -15.517 -4.644 1.00 85.69 96 LYS A CA 1
ATOM 778 C C . LYS A 1 96 ? 12.729 -15.838 -4.103 1.00 85.69 96 LYS A C 1
ATOM 780 O O . LYS A 1 96 ? 13.705 -15.267 -4.577 1.00 85.69 96 LYS A O 1
ATOM 785 N N . GLU A 1 97 ? 12.807 -16.752 -3.143 1.00 80.19 97 GLU A N 1
ATOM 786 C CA . GLU A 1 97 ? 14.093 -17.261 -2.685 1.00 80.19 97 GLU A CA 1
ATOM 787 C C . GLU A 1 97 ? 14.830 -17.840 -3.894 1.00 80.19 97 GLU A C 1
ATOM 789 O O . GLU A 1 97 ? 14.344 -18.757 -4.569 1.00 80.19 97 GLU A O 1
ATOM 794 N N . LEU A 1 98 ? 15.969 -17.233 -4.227 1.00 76.81 98 LEU A N 1
ATOM 795 C CA . LEU A 1 98 ? 16.886 -17.799 -5.195 1.00 76.81 98 LEU A CA 1
ATOM 796 C C . LEU A 1 98 ? 17.483 -19.016 -4.504 1.00 76.81 98 LEU A C 1
ATOM 798 O O . LEU A 1 98 ? 18.429 -18.894 -3.732 1.00 76.81 98 LEU A O 1
ATOM 802 N N . VAL A 1 99 ? 16.885 -20.184 -4.740 1.00 78.56 99 VAL A N 1
ATOM 803 C CA . VAL A 1 99 ? 17.515 -21.453 -4.394 1.00 78.56 99 VAL A CA 1
ATOM 804 C C . VAL A 1 99 ? 18.852 -21.416 -5.116 1.00 78.56 99 VAL A C 1
ATOM 806 O O . VAL A 1 99 ? 18.889 -21.487 -6.345 1.00 78.56 99 VAL A O 1
ATOM 809 N N . ALA A 1 100 ? 19.935 -21.207 -4.370 1.00 68.88 100 ALA A N 1
ATOM 810 C CA . ALA A 1 100 ? 21.277 -21.303 -4.898 1.00 68.88 100 ALA A CA 1
ATOM 811 C C . ALA A 1 100 ? 21.469 -22.772 -5.269 1.00 68.88 100 ALA A C 1
ATOM 813 O O . ALA A 1 100 ? 21.928 -23.579 -4.464 1.00 68.88 100 ALA A O 1
ATOM 814 N N . THR A 1 101 ? 21.034 -23.149 -6.471 1.00 62.41 101 THR A N 1
ATOM 815 C CA . THR A 1 101 ? 21.431 -24.394 -7.111 1.00 62.41 101 THR A CA 1
ATOM 816 C C . THR A 1 101 ? 22.930 -24.285 -7.279 1.00 62.41 101 THR A C 1
ATOM 818 O O . THR A 1 101 ? 23.425 -23.728 -8.257 1.00 62.41 101 THR A O 1
ATOM 821 N N . GLY A 1 102 ? 23.645 -24.737 -6.250 1.00 57.12 102 GLY A N 1
ATOM 822 C CA . GLY A 1 102 ? 25.073 -24.917 -6.296 1.00 57.12 102 GLY A CA 1
ATOM 823 C C . GLY A 1 102 ? 25.367 -25.733 -7.539 1.00 57.12 102 GLY A C 1
ATOM 824 O O . GLY A 1 102 ? 24.894 -26.862 -7.682 1.00 57.12 102 GLY A O 1
ATOM 825 N N . ALA A 1 103 ? 26.129 -25.138 -8.448 1.00 55.16 103 ALA A N 1
ATOM 826 C CA . ALA A 1 103 ? 26.871 -25.868 -9.448 1.00 55.16 103 ALA A CA 1
ATOM 827 C C . ALA A 1 103 ? 27.896 -26.735 -8.700 1.00 55.16 103 ALA A C 1
ATOM 829 O O . ALA A 1 103 ? 29.070 -26.395 -8.593 1.00 55.16 103 ALA A O 1
ATOM 830 N N . ALA A 1 104 ? 27.429 -27.846 -8.132 1.00 54.44 104 ALA A N 1
ATOM 831 C CA . ALA A 1 104 ? 28.258 -28.926 -7.634 1.00 54.44 104 ALA A CA 1
ATOM 832 C C . ALA A 1 104 ? 28.750 -29.733 -8.843 1.00 54.44 104 ALA A C 1
ATOM 834 O O . ALA A 1 104 ? 28.349 -30.869 -9.081 1.00 54.44 104 ALA A O 1
ATOM 835 N N . GLY A 1 105 ? 29.608 -29.106 -9.646 1.00 55.16 105 GLY A N 1
ATOM 836 C CA . GLY A 1 105 ? 30.584 -29.826 -10.446 1.00 55.16 105 GLY A CA 1
ATOM 837 C C . GLY A 1 105 ? 31.779 -30.125 -9.549 1.00 55.16 105 GLY A C 1
ATOM 838 O O . GLY A 1 105 ? 32.617 -29.256 -9.344 1.00 55.16 105 GLY A O 1
ATOM 839 N N . GLY A 1 106 ? 31.838 -31.330 -8.985 1.00 48.19 106 GLY A N 1
ATOM 840 C CA . GLY A 1 106 ? 32.987 -31.790 -8.202 1.00 48.19 106 GLY A CA 1
ATOM 841 C C . GLY A 1 106 ? 32.627 -32.961 -7.299 1.00 48.19 106 GLY A C 1
ATOM 842 O O . GLY A 1 106 ? 32.123 -32.761 -6.201 1.00 48.19 106 GLY A O 1
ATOM 843 N N . GLY A 1 107 ? 32.836 -34.182 -7.792 1.00 52.28 107 GLY A N 1
ATOM 844 C CA . GLY A 1 107 ? 32.482 -35.420 -7.104 1.00 52.28 107 GLY A CA 1
ATOM 845 C C . GLY A 1 107 ? 33.193 -35.611 -5.763 1.00 52.28 107 GLY A C 1
ATOM 846 O O . GLY A 1 107 ? 34.378 -35.331 -5.617 1.00 52.28 107 GLY A O 1
ATOM 847 N N . GLY A 1 108 ? 32.457 -36.151 -4.799 1.00 47.50 108 GLY A N 1
ATOM 848 C CA . GLY A 1 108 ? 32.982 -36.582 -3.512 1.00 47.50 108 GLY A CA 1
ATOM 849 C C . GLY A 1 108 ? 31.877 -37.268 -2.727 1.00 47.50 108 GLY A C 1
ATOM 850 O O . GLY A 1 108 ? 31.078 -36.612 -2.069 1.00 47.50 108 GLY A O 1
ATOM 851 N N . ALA A 1 109 ? 31.787 -38.590 -2.854 1.00 53.44 109 ALA A N 1
ATOM 852 C CA . ALA A 1 109 ? 30.867 -39.402 -2.074 1.00 53.44 109 ALA A CA 1
ATOM 853 C C . ALA A 1 109 ? 31.266 -39.355 -0.590 1.00 53.44 109 ALA A C 1
ATOM 855 O O . ALA A 1 109 ? 32.294 -39.904 -0.202 1.00 53.44 109 ALA A O 1
ATOM 856 N N . GLY A 1 110 ? 30.439 -38.717 0.235 1.00 44.75 110 GLY A N 1
ATOM 857 C CA . GLY A 1 110 ? 30.532 -38.775 1.689 1.00 44.75 110 GLY A CA 1
ATOM 858 C C . GLY A 1 110 ? 29.147 -38.565 2.299 1.00 44.75 110 GLY A C 1
ATOM 859 O O . GLY A 1 110 ? 28.540 -37.526 2.040 1.00 44.75 110 GLY A O 1
ATOM 860 N N . PRO A 1 111 ? 28.597 -39.523 3.066 1.00 68.88 111 PRO A N 1
ATOM 861 C CA . PRO A 1 111 ? 27.346 -39.313 3.769 1.00 68.88 111 PRO A CA 1
ATOM 862 C C . PRO A 1 111 ? 27.647 -38.707 5.142 1.00 68.88 111 PRO A C 1
ATOM 864 O O . PRO A 1 111 ? 28.428 -39.285 5.893 1.00 68.88 111 PRO A O 1
ATOM 867 N N . ALA A 1 112 ? 27.023 -37.575 5.472 1.00 48.94 112 ALA A N 1
ATOM 868 C CA . ALA A 1 112 ? 26.310 -37.377 6.739 1.00 48.94 112 ALA A CA 1
ATOM 869 C C . ALA A 1 112 ? 26.020 -35.898 7.041 1.00 48.94 112 ALA A C 1
ATOM 871 O O . ALA A 1 112 ? 26.914 -35.061 7.048 1.00 48.94 112 ALA A O 1
ATOM 872 N N . ASN A 1 113 ? 24.773 -35.715 7.472 1.00 52.38 113 ASN A N 1
ATOM 873 C CA . ASN A 1 113 ? 24.296 -34.849 8.547 1.00 52.38 113 ASN A CA 1
ATOM 874 C C . ASN A 1 113 ? 23.925 -33.381 8.280 1.00 52.38 113 ASN A C 1
ATOM 876 O O . ASN A 1 113 ? 24.220 -32.764 7.264 1.00 52.38 113 ASN A O 1
ATOM 880 N N . GLU A 1 114 ? 23.076 -32.954 9.208 1.00 55.34 114 GLU A N 1
ATOM 881 C CA . GLU A 1 114 ? 22.006 -31.977 9.127 1.00 55.34 114 GLU A CA 1
ATOM 882 C C . GLU A 1 114 ? 22.478 -30.553 9.460 1.00 55.34 114 GLU A C 1
ATOM 884 O O . GLU A 1 114 ? 23.542 -30.348 10.035 1.00 55.34 114 GLU A O 1
ATOM 889 N N . ASN A 1 115 ? 21.600 -29.583 9.182 1.00 52.72 115 ASN A N 1
ATOM 890 C CA . ASN A 1 115 ? 21.690 -28.153 9.502 1.00 52.72 115 ASN A CA 1
ATOM 891 C C . ASN A 1 115 ? 22.603 -27.296 8.614 1.00 52.72 115 ASN A C 1
ATOM 893 O O . ASN A 1 115 ? 23.769 -27.047 8.903 1.00 52.72 115 ASN A O 1
ATOM 897 N N . SER A 1 116 ? 21.993 -26.662 7.612 1.00 41.84 116 SER A N 1
ATOM 898 C CA . SER A 1 116 ? 22.479 -25.384 7.081 1.00 41.84 116 SER A CA 1
ATOM 899 C C . SER A 1 116 ? 21.351 -24.358 7.080 1.00 41.84 116 SER A C 1
ATOM 901 O O . SER A 1 116 ? 20.702 -24.091 6.074 1.00 41.84 116 SER A O 1
ATOM 903 N N . LEU A 1 117 ? 21.124 -23.791 8.266 1.00 48.47 117 LEU A N 1
ATOM 904 C CA . LEU A 1 117 ? 20.536 -22.468 8.450 1.00 48.47 117 LEU A CA 1
ATOM 905 C C . LEU A 1 117 ? 21.556 -21.440 7.942 1.00 48.47 117 LEU A C 1
ATOM 907 O O . LEU A 1 117 ? 22.501 -21.101 8.652 1.00 48.47 117 LEU A O 1
ATOM 911 N N . LEU A 1 118 ? 21.384 -20.934 6.720 1.00 47.44 118 LEU A N 1
ATOM 912 C CA . LEU A 1 118 ? 22.127 -19.754 6.280 1.00 47.44 118 LEU A CA 1
ATOM 913 C C . LEU A 1 118 ? 21.452 -18.500 6.841 1.00 47.44 118 LEU A C 1
ATOM 915 O O . LEU A 1 118 ? 20.577 -17.887 6.234 1.00 47.44 118 LEU A O 1
ATOM 919 N N . VAL A 1 119 ? 21.890 -18.132 8.043 1.00 43.44 119 VAL A N 1
ATOM 920 C CA . VAL A 1 119 ? 21.721 -16.801 8.623 1.00 43.44 119 VAL A CA 1
ATOM 921 C C . VAL A 1 119 ? 22.595 -15.826 7.827 1.00 43.44 119 VAL A C 1
ATOM 923 O O . VAL A 1 119 ? 23.808 -15.761 8.009 1.00 43.44 119 VAL A O 1
ATOM 926 N N . LEU A 1 120 ? 21.985 -15.049 6.933 1.00 45.91 120 LEU A N 1
ATOM 927 C CA . LEU A 1 120 ? 22.619 -13.888 6.302 1.00 45.91 120 LEU A CA 1
ATOM 928 C C . LEU A 1 120 ? 22.613 -12.707 7.285 1.00 45.91 120 LEU A C 1
ATOM 930 O O . LEU A 1 120 ? 21.780 -11.807 7.213 1.00 45.91 120 LEU A O 1
ATOM 934 N N . SER A 1 121 ? 23.551 -12.719 8.232 1.00 47.25 121 SER A N 1
ATOM 935 C CA . SER A 1 121 ? 23.831 -11.605 9.141 1.00 47.25 121 SER A CA 1
ATOM 936 C C . SER A 1 121 ? 25.103 -10.867 8.730 1.00 47.25 121 SER A C 1
ATOM 938 O O . SER A 1 121 ? 26.098 -10.940 9.438 1.00 47.25 121 SER A O 1
ATOM 940 N N . HIS A 1 122 ? 25.103 -10.140 7.611 1.00 42.31 122 HIS A N 1
ATOM 941 C CA . HIS A 1 122 ? 26.198 -9.219 7.285 1.00 42.31 122 HIS A CA 1
ATOM 942 C C . HIS A 1 122 ? 25.672 -7.979 6.558 1.00 42.31 122 HIS A C 1
ATOM 944 O O . HIS A 1 122 ? 25.371 -8.035 5.374 1.00 42.31 122 HIS A O 1
ATOM 950 N N . LEU A 1 123 ? 25.582 -6.864 7.290 1.00 43.50 123 LEU A N 1
ATOM 951 C CA . LEU A 1 123 ? 25.999 -5.524 6.855 1.00 43.50 123 LEU A CA 1
ATOM 952 C C . LEU A 1 123 ? 26.039 -4.619 8.098 1.00 43.50 123 LEU A C 1
ATOM 954 O O . LEU A 1 123 ? 25.120 -3.867 8.411 1.00 43.50 123 LEU A O 1
ATOM 958 N N . LYS A 1 124 ? 27.134 -4.767 8.848 1.00 44.06 124 LYS A N 1
ATOM 959 C CA . LYS A 1 124 ? 27.592 -3.849 9.890 1.00 44.06 124 LYS A CA 1
ATOM 960 C C . LYS A 1 124 ? 28.889 -3.225 9.386 1.00 44.06 124 LYS A C 1
ATOM 962 O O . LYS A 1 124 ? 29.832 -3.958 9.110 1.00 44.06 124 LYS A O 1
ATOM 967 N N . GLY A 1 125 ? 28.925 -1.897 9.325 1.00 37.97 125 GLY A N 1
ATOM 968 C CA . GLY A 1 125 ? 30.162 -1.120 9.279 1.00 37.97 125 GLY A CA 1
ATOM 969 C C . GLY A 1 125 ? 30.283 -0.168 8.092 1.00 37.97 125 GLY A C 1
ATOM 970 O O . GLY A 1 125 ? 30.568 -0.596 6.984 1.00 37.97 125 GLY A O 1
ATOM 971 N N . ALA A 1 126 ? 30.169 1.129 8.368 1.00 43.19 126 ALA A N 1
ATOM 972 C CA . ALA A 1 126 ? 31.285 2.049 8.162 1.00 43.19 126 ALA A CA 1
ATOM 973 C C . ALA A 1 126 ? 31.032 3.308 8.999 1.00 43.19 126 ALA A C 1
ATOM 975 O O . ALA A 1 126 ? 30.069 4.040 8.785 1.00 43.19 126 ALA A O 1
ATOM 976 N N . ALA A 1 127 ? 31.884 3.478 10.005 1.00 43.84 127 ALA A N 1
ATOM 977 C CA . ALA A 1 127 ? 32.023 4.685 10.794 1.00 43.84 127 ALA A CA 1
ATOM 978 C C . ALA A 1 127 ? 32.551 5.829 9.917 1.00 43.84 127 ALA A C 1
ATOM 980 O O . ALA A 1 127 ? 33.393 5.615 9.047 1.00 43.84 127 ALA A O 1
ATOM 981 N N . GLY A 1 128 ? 32.066 7.034 10.191 1.00 48.06 128 GLY A N 1
ATOM 982 C CA . GLY A 1 128 ? 32.603 8.286 9.684 1.00 48.06 128 GLY A CA 1
ATOM 983 C C . GLY A 1 128 ? 32.501 9.317 10.796 1.00 48.06 128 GLY A C 1
ATOM 984 O O . GLY A 1 128 ? 31.522 10.053 10.865 1.00 48.06 128 GLY A O 1
ATOM 985 N N . ASP A 1 129 ? 33.480 9.280 11.697 1.00 47.66 129 ASP A N 1
ATOM 986 C CA . ASP A 1 129 ? 33.877 10.401 12.547 1.00 47.66 129 ASP A CA 1
ATOM 987 C C . ASP A 1 129 ? 34.253 11.595 11.661 1.00 47.66 129 ASP A C 1
ATOM 989 O O . ASP A 1 129 ? 34.980 11.398 10.688 1.00 47.66 129 ASP A O 1
ATOM 993 N N . LEU A 1 130 ? 33.787 12.801 12.005 1.00 56.25 130 LEU A N 1
ATOM 994 C CA . LEU A 1 130 ? 34.494 14.077 11.815 1.00 56.25 130 LEU A CA 1
ATOM 995 C C . LEU A 1 130 ? 33.729 15.211 12.526 1.00 56.25 130 LEU A C 1
ATOM 997 O O . LEU A 1 130 ? 32.802 15.809 11.992 1.00 56.25 130 LEU A O 1
ATOM 1001 N N . ASP A 1 131 ? 34.165 15.423 13.764 1.00 46.44 131 ASP A N 1
ATOM 1002 C CA . ASP A 1 131 ? 34.670 16.680 14.328 1.00 46.44 131 ASP A CA 1
ATOM 1003 C C . ASP A 1 131 ? 33.756 17.896 14.597 1.00 46.44 131 ASP A C 1
ATOM 1005 O O . ASP A 1 131 ? 32.735 18.176 13.974 1.00 46.44 131 ASP A O 1
ATOM 1009 N N . ALA A 1 132 ? 34.192 18.586 15.646 1.00 46.41 132 ALA A N 1
ATOM 1010 C CA . ALA A 1 132 ? 33.538 19.535 16.510 1.00 46.41 132 ALA A CA 1
ATOM 1011 C C . ALA A 1 132 ? 33.362 20.947 15.931 1.00 46.41 132 ALA A C 1
ATOM 1013 O O . ALA A 1 132 ? 34.179 21.466 15.176 1.00 46.41 132 ALA A O 1
ATOM 1014 N N . GLY A 1 133 ? 32.324 21.632 16.417 1.00 43.97 133 GLY A N 1
ATOM 1015 C CA . GLY A 1 133 ? 32.115 23.063 16.209 1.00 43.97 133 GLY A CA 1
ATOM 1016 C C . GLY A 1 133 ? 31.244 23.646 17.315 1.00 43.97 133 GLY A C 1
ATOM 1017 O O . GLY A 1 133 ? 30.046 23.396 17.379 1.00 43.97 133 GLY A O 1
ATOM 1018 N N . SER A 1 134 ? 31.890 24.375 18.217 1.00 48.00 134 SER A N 1
ATOM 1019 C CA . SER A 1 134 ? 31.388 24.873 19.495 1.00 48.00 134 SER A CA 1
ATOM 1020 C C . SER A 1 134 ? 30.319 25.975 19.384 1.00 48.00 134 SER A C 1
ATOM 1022 O O . SER A 1 134 ? 30.427 26.877 18.564 1.00 48.00 134 SER A O 1
ATOM 1024 N N . SER A 1 135 ? 29.355 25.917 20.306 1.00 52.81 135 SER A N 1
ATOM 1025 C CA . SER A 1 135 ? 28.863 27.010 21.164 1.00 52.81 135 SER A CA 1
ATOM 1026 C C . SER A 1 135 ? 28.608 28.407 20.572 1.00 52.81 135 SER A C 1
ATOM 1028 O O . SER A 1 135 ? 29.540 29.181 20.376 1.00 52.81 135 SER A O 1
ATOM 1030 N N . GLN A 1 136 ? 27.339 28.838 20.577 1.00 55.88 136 GLN A N 1
ATOM 1031 C CA . GLN A 1 136 ? 27.012 30.174 21.092 1.00 55.88 136 GLN A CA 1
ATOM 1032 C C . GLN A 1 136 ? 25.591 30.254 21.671 1.00 55.88 136 GLN A C 1
ATOM 1034 O O . GLN A 1 136 ? 24.598 29.911 21.034 1.00 55.88 136 GLN A O 1
ATOM 1039 N N . GLN A 1 137 ? 25.540 30.697 22.928 1.00 51.97 137 GLN A N 1
ATOM 1040 C CA . GLN A 1 137 ? 24.359 31.094 23.689 1.00 51.97 137 GLN A CA 1
ATOM 1041 C C . GLN A 1 137 ? 23.632 32.267 23.019 1.00 51.97 137 GLN A C 1
ATOM 1043 O O . GLN A 1 137 ? 24.292 33.209 22.593 1.00 51.97 137 GLN A O 1
ATOM 1048 N N . GLN A 1 138 ? 22.302 32.311 23.125 1.00 51.34 138 GLN A N 1
ATOM 1049 C CA . GLN A 1 138 ? 21.629 33.475 23.714 1.00 51.34 138 GLN A CA 1
ATOM 1050 C C . GLN A 1 138 ? 20.186 33.149 24.117 1.00 51.34 138 GLN A C 1
ATOM 1052 O O . GLN A 1 138 ? 19.311 32.850 23.314 1.00 51.34 138 GLN A O 1
ATOM 1057 N N . SER A 1 139 ? 19.979 33.210 25.426 1.00 55.62 139 SER A N 1
ATOM 1058 C CA . SER A 1 139 ? 18.714 33.355 26.132 1.00 55.62 139 SER A CA 1
ATOM 1059 C C . SER A 1 139 ? 18.109 34.741 25.903 1.00 55.62 139 SER A C 1
ATOM 1061 O O . SER A 1 139 ? 18.858 35.709 26.010 1.00 55.62 139 SER A O 1
ATOM 1063 N N . GLN A 1 140 ? 16.780 34.855 25.777 1.00 54.09 140 GLN A N 1
ATOM 1064 C CA . GLN A 1 140 ? 16.004 35.932 26.417 1.00 54.09 140 GLN A CA 1
ATOM 1065 C C . GLN A 1 140 ? 14.478 35.702 26.337 1.00 54.09 140 GLN A C 1
ATOM 1067 O O . GLN A 1 140 ? 13.926 35.522 25.262 1.00 54.09 140 GLN A O 1
ATOM 1072 N N . GLN A 1 141 ? 13.859 35.734 27.530 1.00 48.59 141 GLN A N 1
ATOM 1073 C CA . GLN A 1 141 ? 12.602 36.419 27.910 1.00 48.59 141 GLN A CA 1
ATOM 1074 C C . GLN A 1 141 ? 11.282 36.027 27.204 1.00 48.59 141 GLN A C 1
ATOM 1076 O O . GLN A 1 141 ? 11.123 36.208 26.010 1.00 48.59 141 GLN A O 1
ATOM 1081 N N . GLN A 1 142 ? 10.318 35.381 27.879 1.00 43.84 142 GLN A N 1
ATOM 1082 C CA . GLN A 1 142 ? 9.408 35.821 28.969 1.00 43.84 142 GLN A CA 1
ATOM 1083 C C . GLN A 1 142 ? 8.056 36.400 28.494 1.00 43.84 142 GLN A C 1
ATOM 1085 O O . GLN A 1 142 ? 7.978 37.145 27.526 1.00 43.84 142 GLN A O 1
ATOM 1090 N N . SER A 1 143 ? 7.035 36.117 29.322 1.00 52.12 143 SER A N 1
ATOM 1091 C CA . SER A 1 143 ? 5.615 36.541 29.341 1.00 52.12 143 SER A CA 1
ATOM 1092 C C . SER A 1 143 ? 4.675 35.753 28.413 1.00 52.12 143 SER A C 1
ATOM 1094 O O . SER A 1 143 ? 4.935 35.636 27.227 1.00 52.12 143 SER A O 1
ATOM 1096 N N . SER A 1 144 ? 3.678 34.982 28.867 1.00 55.78 144 SER A N 1
ATOM 1097 C CA . SER A 1 144 ? 2.617 35.107 29.892 1.00 55.78 144 SER A CA 1
ATOM 1098 C C . SER A 1 144 ? 1.387 35.924 29.455 1.00 55.78 144 SER A C 1
ATOM 1100 O O . SER A 1 144 ? 1.509 36.990 28.866 1.00 55.78 144 SER A O 1
ATOM 1102 N N . 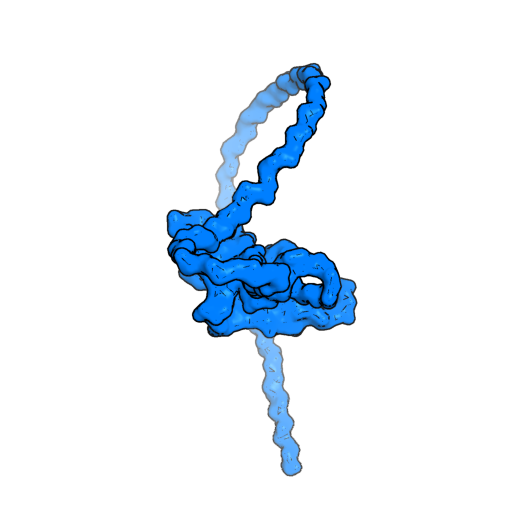VAL A 1 145 ? 0.210 35.402 29.855 1.00 43.59 145 VAL A N 1
ATOM 1103 C CA . VAL A 1 145 ? -1.167 35.957 29.765 1.00 43.59 145 VAL A CA 1
ATOM 1104 C C . VAL A 1 145 ? -1.788 35.843 28.345 1.00 43.59 145 VAL A C 1
ATOM 1106 O O . VAL A 1 145 ? -1.129 36.128 27.363 1.00 43.59 145 VAL A O 1
ATOM 1109 N N . ALA A 1 146 ? -3.014 35.361 28.089 1.00 46.66 146 ALA A N 1
ATOM 1110 C CA . ALA A 1 146 ? -4.260 35.429 28.845 1.00 46.66 146 ALA A CA 1
ATOM 1111 C C . ALA A 1 146 ? -5.246 34.283 28.522 1.00 46.66 146 ALA A C 1
ATOM 1113 O O . ALA A 1 146 ? -5.323 33.782 27.402 1.00 46.66 146 ALA A O 1
ATOM 1114 N N . LYS A 1 147 ? -6.075 33.954 29.522 1.00 49.75 147 LYS A N 1
ATOM 1115 C CA . LYS A 1 147 ? -7.385 33.306 29.372 1.00 49.75 147 LYS A CA 1
ATOM 1116 C C . LYS A 1 147 ? -8.323 34.202 28.553 1.00 49.75 147 LYS A C 1
ATOM 1118 O O . LYS A 1 147 ? -8.400 35.396 28.820 1.00 49.75 147 LYS A O 1
ATOM 1123 N N . GLY A 1 148 ? -9.121 33.602 27.673 1.00 41.22 148 GLY A N 1
ATOM 1124 C CA . GLY A 1 148 ? -10.278 34.240 27.049 1.00 41.22 148 GLY A CA 1
ATOM 1125 C C . GLY A 1 148 ? -11.300 33.191 26.623 1.00 41.22 148 GLY A C 1
ATOM 1126 O O . GLY A 1 148 ? -11.038 32.396 25.728 1.00 41.22 148 GLY A O 1
ATOM 1127 N N . ALA A 1 149 ? -12.442 33.167 27.305 1.00 46.50 149 ALA A N 1
ATOM 1128 C CA . ALA A 1 149 ? -13.610 32.353 26.989 1.00 46.50 149 ALA A CA 1
ATOM 1129 C C . ALA A 1 149 ? -14.638 33.182 26.199 1.00 46.50 149 ALA A C 1
ATOM 1131 O O . ALA A 1 149 ? -14.865 34.331 26.562 1.00 46.50 149 ALA A O 1
ATOM 1132 N N . ALA A 1 150 ? -15.275 32.586 25.184 1.00 44.59 150 ALA A N 1
ATOM 1133 C CA . ALA A 1 150 ? -16.626 32.873 24.650 1.00 44.59 150 ALA A CA 1
ATOM 1134 C C . ALA A 1 150 ? -16.837 31.956 23.422 1.00 44.59 150 ALA A C 1
ATOM 1136 O O . ALA A 1 150 ? -16.025 31.963 22.506 1.00 44.59 150 ALA A O 1
ATOM 1137 N N . VAL A 1 151 ? -17.736 30.965 23.431 1.00 46.72 151 VAL A N 1
ATOM 1138 C CA . VAL A 1 151 ? -19.188 31.052 23.161 1.00 46.72 151 VAL A CA 1
ATOM 1139 C C . VAL A 1 151 ? -19.528 31.842 21.891 1.00 46.72 151 VAL A C 1
ATOM 1141 O O . VAL A 1 151 ? -19.516 33.063 21.921 1.00 46.72 151 VAL A O 1
ATOM 1144 N N . ALA A 1 152 ? -19.965 31.143 20.835 1.00 46.88 152 ALA A N 1
ATOM 1145 C CA . ALA A 1 152 ? -21.186 31.473 20.087 1.00 46.88 152 ALA A CA 1
ATOM 1146 C C . ALA A 1 152 ? -21.515 30.396 19.039 1.00 46.88 152 ALA A C 1
ATOM 1148 O O . ALA A 1 152 ? -20.686 29.975 18.239 1.00 46.88 152 ALA A O 1
ATOM 1149 N N . ARG A 1 153 ? -22.780 29.978 19.063 1.00 50.50 153 ARG A N 1
ATOM 1150 C CA . ARG A 1 153 ? -23.456 29.105 18.104 1.00 50.50 153 ARG A CA 1
ATOM 1151 C C . ARG A 1 153 ? -23.659 29.834 16.770 1.00 50.50 153 ARG A C 1
ATOM 1153 O O . ARG A 1 153 ? -24.100 30.981 16.787 1.00 50.50 153 ARG A O 1
ATOM 1160 N N . ARG A 1 154 ? -23.546 29.127 15.641 1.00 47.56 154 ARG A N 1
ATOM 1161 C CA . ARG A 1 154 ? -24.502 29.274 14.528 1.00 47.56 154 ARG A CA 1
ATOM 1162 C C . ARG A 1 154 ? -24.462 28.069 13.591 1.00 47.56 154 ARG A C 1
ATOM 1164 O O . ARG A 1 154 ? -23.438 27.757 12.999 1.00 47.56 154 ARG A O 1
ATOM 1171 N N . ALA A 1 155 ? -25.613 27.413 13.500 1.00 50.22 155 ALA A N 1
ATOM 1172 C CA . ALA A 1 155 ? -25.992 26.500 12.435 1.00 50.22 155 ALA A CA 1
ATOM 1173 C C . ALA A 1 155 ? -26.252 27.280 11.138 1.00 50.22 155 ALA A C 1
ATOM 1175 O O . ALA A 1 155 ? -26.712 28.409 11.235 1.00 50.22 155 ALA A O 1
ATOM 1176 N N . PHE A 1 156 ? -25.979 26.662 9.988 1.00 45.12 156 PHE A N 1
ATOM 1177 C CA . PHE A 1 156 ? -26.674 26.710 8.683 1.00 45.12 156 PHE A CA 1
ATOM 1178 C C . PHE A 1 156 ? -25.845 25.759 7.792 1.00 45.12 156 PHE A C 1
ATOM 1180 O O . PHE A 1 156 ? -24.633 25.901 7.706 1.00 45.12 156 PHE A O 1
ATOM 1187 N N . GLY A 1 157 ? -26.367 24.639 7.297 1.00 37.25 157 GLY A N 1
ATOM 1188 C CA . GLY A 1 157 ? -27.425 24.584 6.293 1.00 37.25 157 GLY A CA 1
ATOM 1189 C C . GLY A 1 157 ? -26.757 24.395 4.927 1.00 37.25 157 GLY A C 1
ATOM 1190 O O . GLY A 1 157 ? -26.210 25.345 4.381 1.00 37.25 157 GLY A O 1
ATOM 1191 N N . GLY A 1 158 ? -26.746 23.167 4.404 1.00 40.47 158 GLY A N 1
ATOM 1192 C CA . GLY A 1 158 ? -26.087 22.868 3.131 1.00 40.47 158 GLY A CA 1
ATOM 1193 C C . GLY A 1 158 ? -26.171 21.403 2.717 1.00 40.47 158 GLY A C 1
ATOM 1194 O O . GLY A 1 158 ? -25.151 20.796 2.413 1.00 40.47 158 GLY A O 1
ATOM 1195 N N . VAL A 1 159 ? -27.376 20.829 2.725 1.00 40.81 159 VAL A N 1
ATOM 1196 C CA . VAL A 1 159 ? -27.659 19.590 1.989 1.00 40.81 159 VAL A CA 1
ATOM 1197 C C . VAL A 1 159 ? -27.689 19.963 0.507 1.00 40.81 159 VAL A C 1
ATOM 1199 O O . VAL A 1 159 ? -28.539 20.744 0.088 1.00 40.81 159 VAL A O 1
ATOM 1202 N N . LYS A 1 160 ? -26.741 19.452 -0.281 1.00 48.22 160 LYS A N 1
ATOM 1203 C CA . LYS A 1 160 ? -26.864 19.419 -1.741 1.00 48.22 160 LYS A CA 1
ATOM 1204 C C . LYS A 1 160 ? -27.279 18.007 -2.128 1.00 48.22 160 LYS A C 1
ATOM 1206 O O . LYS A 1 160 ? -26.439 17.117 -2.218 1.00 48.22 160 LYS A O 1
ATOM 1211 N N . GLU A 1 161 ? -28.580 17.821 -2.323 1.00 39.47 161 GLU A N 1
ATOM 1212 C CA . GLU A 1 161 ? -29.097 16.721 -3.129 1.00 39.47 161 GLU A CA 1
ATOM 1213 C C . GLU A 1 161 ? -28.604 16.911 -4.566 1.00 39.47 161 GLU A C 1
ATOM 1215 O O . GLU A 1 161 ? -28.852 17.940 -5.194 1.00 39.47 161 GLU A O 1
ATOM 1220 N N . ALA A 1 162 ? -27.881 15.921 -5.081 1.00 45.22 162 ALA A N 1
ATOM 1221 C CA . ALA A 1 162 ? -27.639 15.777 -6.505 1.00 45.22 162 ALA A CA 1
ATOM 1222 C C . ALA A 1 162 ? -28.662 14.770 -7.038 1.00 45.22 162 ALA A C 1
ATOM 1224 O O . ALA A 1 162 ? -28.472 13.560 -6.939 1.00 45.22 162 ALA A O 1
ATOM 1225 N N . VAL A 1 163 ? -29.762 15.289 -7.577 1.00 45.94 163 VAL A N 1
ATOM 1226 C CA . VAL A 1 163 ? -30.680 14.542 -8.437 1.00 45.94 163 VAL A CA 1
ATOM 1227 C C . VAL A 1 163 ? -30.125 14.645 -9.853 1.00 45.94 163 VAL A C 1
ATOM 1229 O O . VAL A 1 163 ? -30.123 15.729 -10.429 1.00 45.94 163 VAL A O 1
ATOM 1232 N N . PHE A 1 164 ? -29.653 13.537 -10.422 1.00 49.12 164 PHE A N 1
ATOM 1233 C CA . PHE A 1 164 ? -29.452 13.428 -11.866 1.00 49.12 164 PHE A CA 1
ATOM 1234 C C . PHE A 1 164 ? -30.232 12.234 -12.401 1.00 49.12 164 PHE A C 1
ATOM 1236 O O . PHE A 1 164 ? -30.164 11.125 -11.873 1.00 49.12 164 PHE A O 1
ATOM 1243 N N . GLY A 1 165 ? -31.056 12.554 -13.397 1.00 44.94 165 GLY A N 1
ATOM 1244 C CA . GLY A 1 165 ? -32.155 11.752 -13.896 1.00 44.94 165 GLY A CA 1
ATOM 1245 C C . GLY A 1 165 ? -31.739 10.486 -14.628 1.00 44.94 165 GLY A C 1
ATOM 1246 O O . GLY A 1 165 ? -30.704 10.402 -15.284 1.00 44.94 165 GLY A O 1
ATOM 1247 N N . ASN A 1 166 ? -32.636 9.516 -14.520 1.00 42.59 166 ASN A N 1
ATOM 1248 C CA . ASN A 1 166 ? -32.653 8.279 -15.269 1.00 42.59 166 ASN A CA 1
ATOM 1249 C C . ASN A 1 166 ? -33.252 8.577 -16.656 1.00 42.59 166 ASN A C 1
ATOM 1251 O O . ASN A 1 166 ? -34.449 8.844 -16.760 1.00 42.59 166 ASN A O 1
ATOM 1255 N N . VAL A 1 167 ? -32.435 8.581 -17.712 1.00 56.88 167 VAL A N 1
ATOM 1256 C CA . VAL A 1 167 ? -32.928 8.603 -19.098 1.00 56.88 167 VAL A CA 1
ATOM 1257 C C . VAL A 1 167 ? -33.014 7.154 -19.560 1.00 56.88 167 VAL A C 1
ATOM 1259 O O . VAL A 1 167 ? -32.012 6.542 -19.922 1.00 56.88 167 VAL A O 1
ATOM 1262 N N . GLY A 1 168 ? -34.222 6.597 -19.488 1.00 51.75 168 GLY A N 1
ATOM 1263 C CA . GLY A 1 168 ? -34.562 5.341 -20.140 1.00 51.75 168 GLY A CA 1
ATOM 1264 C C . GLY A 1 168 ? -34.677 5.565 -21.645 1.00 51.75 168 GLY A C 1
ATOM 1265 O O . GLY A 1 168 ? -35.541 6.314 -22.091 1.00 51.75 168 GLY A O 1
ATOM 1266 N N . GLY A 1 169 ? -33.802 4.920 -22.412 1.00 51.97 169 GLY A N 1
ATOM 1267 C CA . GLY A 1 169 ? -33.972 4.710 -23.844 1.00 51.97 169 GLY A CA 1
ATOM 1268 C C . GLY A 1 169 ? -34.416 3.271 -24.075 1.00 51.97 169 GLY A C 1
ATOM 1269 O O . GLY A 1 169 ? -33.621 2.348 -23.924 1.00 51.97 169 GLY A O 1
ATOM 1270 N N . THR A 1 170 ? -35.692 3.084 -24.392 1.00 64.56 170 THR A N 1
ATOM 1271 C CA . THR A 1 170 ? -36.212 1.880 -25.042 1.00 64.56 170 THR A CA 1
ATOM 1272 C C . THR A 1 170 ? -36.314 2.197 -26.523 1.00 64.56 170 THR A C 1
ATOM 1274 O O . THR A 1 170 ? -37.115 3.055 -26.892 1.00 64.56 170 THR A O 1
ATOM 1277 N N . GLU A 1 171 ? -35.533 1.519 -27.356 1.00 58.34 171 GLU A N 1
ATOM 1278 C CA . GLU A 1 171 ? -35.802 1.460 -28.790 1.00 58.34 171 GLU A CA 1
ATOM 1279 C C . GLU A 1 171 ? -36.010 0.008 -29.216 1.00 58.34 171 GLU A C 1
ATOM 1281 O O . GLU A 1 171 ? -35.371 -0.914 -28.705 1.00 58.34 171 GLU A O 1
ATOM 1286 N N . SER A 1 172 ? -37.027 -0.093 -30.065 1.00 63.84 172 SER A N 1
ATOM 1287 C CA . SER A 1 172 ? -37.772 -1.233 -30.595 1.00 63.84 172 SER A CA 1
ATOM 1288 C C . SER A 1 172 ? -36.968 -2.259 -31.384 1.00 63.84 172 SER A C 1
ATOM 1290 O O . SER A 1 172 ? -35.953 -1.878 -32.005 1.00 63.84 172 SER A O 1
#

pLDDT: mean 72.41, std 21.93, range [37.25, 97.75]